Protein AF-A0A962QGY4-F1 (afdb_monomer)

pLDDT: mean 72.3, std 14.5, range [39.56, 94.25]

Secondary structure (DSSP, 8-state):
-HHHHHHHHHHHHHHHTTS-EEEE--STT----EEEEEEESSTTPPPPPTTPEEEEPTTS-EEETTS-EEEEEEEEE-EEEETTEEEEHHHHHHHHHHHHHHHHHHHHTT-

Radius of gyration: 17.27 Å; Cα contacts (8 Å, |Δi|>4): 173; chains: 1; bounding box: 44×26×49 Å

Structure (mmCIF, N/CA/C/O backbone):
data_AF-A0A962QGY4-F1
#
_entry.id   AF-A0A962QGY4-F1
#
loop_
_atom_site.group_PDB
_atom_site.id
_atom_site.type_symbol
_atom_site.label_atom_id
_atom_site.label_alt_id
_atom_site.label_comp_id
_atom_site.label_asym_id
_atom_site.label_entity_id
_atom_site.label_seq_id
_atom_site.pdbx_PDB_ins_code
_atom_site.Cartn_x
_atom_site.Cartn_y
_atom_site.Cartn_z
_atom_site.occupancy
_atom_site.B_iso_or_equiv
_atom_site.auth_seq_id
_atom_site.auth_comp_id
_atom_site.auth_asym_id
_atom_site.auth_atom_id
_atom_site.pdbx_PDB_model_num
ATOM 1 N N . SER A 1 1 ? -8.143 0.740 25.554 1.00 49.19 1 SER A N 1
ATOM 2 C CA . SER A 1 1 ? -6.671 0.743 25.677 1.00 49.19 1 SER A CA 1
ATOM 3 C C . SER A 1 1 ? -6.076 1.592 24.563 1.00 49.19 1 SER A C 1
ATOM 5 O O . SER A 1 1 ? -5.952 1.109 23.446 1.00 49.19 1 SER A O 1
ATOM 7 N N . ASP A 1 2 ? -5.716 2.845 24.858 1.00 52.38 2 ASP A N 1
ATOM 8 C CA . ASP A 1 2 ? -5.061 3.788 23.919 1.00 52.38 2 ASP A CA 1
ATOM 9 C C . ASP A 1 2 ? -3.746 3.250 23.315 1.00 52.38 2 ASP A C 1
ATOM 11 O O . ASP A 1 2 ? -3.298 3.670 22.250 1.00 52.38 2 ASP A O 1
ATOM 15 N N . THR A 1 3 ? -3.131 2.272 23.980 1.00 57.47 3 THR A N 1
ATOM 16 C CA . THR A 1 3 ? -1.859 1.657 23.597 1.00 57.47 3 THR A CA 1
ATOM 17 C C . THR A 1 3 ? -1.908 0.873 22.285 1.00 57.47 3 THR A C 1
ATOM 19 O O . THR A 1 3 ? -0.869 0.762 21.636 1.00 57.47 3 THR A O 1
ATOM 22 N N . SER A 1 4 ? -3.069 0.345 21.862 1.00 69.44 4 SER A N 1
ATOM 23 C CA . SER A 1 4 ? -3.144 -0.368 20.574 1.00 69.44 4 SER A CA 1
ATOM 24 C C . SER A 1 4 ? -3.116 0.612 19.403 1.00 69.44 4 SER A C 1
ATOM 26 O O . SER A 1 4 ? -2.313 0.438 18.490 1.00 69.44 4 SER A O 1
ATOM 28 N N . MET A 1 5 ? -3.891 1.700 19.469 1.00 67.75 5 MET A N 1
ATOM 29 C CA . MET A 1 5 ? -3.957 2.712 18.411 1.00 67.75 5 MET A CA 1
ATOM 30 C C . MET A 1 5 ? -2.601 3.348 18.129 1.00 67.75 5 MET A C 1
ATOM 3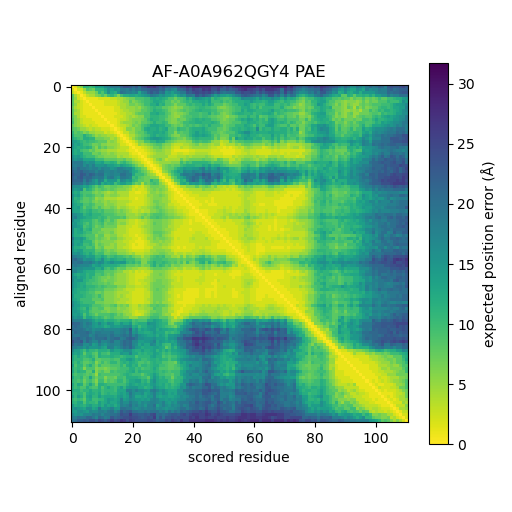2 O O . MET A 1 5 ? -2.150 3.391 16.987 1.00 67.75 5 MET A O 1
ATOM 36 N N . GLN A 1 6 ? -1.933 3.819 19.183 1.00 69.81 6 GLN A N 1
ATOM 37 C CA . GLN A 1 6 ? -0.654 4.501 19.033 1.00 69.81 6 GLN A CA 1
ATOM 38 C C . GLN A 1 6 ? 0.414 3.569 18.443 1.00 69.81 6 GLN A C 1
ATOM 40 O O . GLN A 1 6 ? 1.261 4.013 17.673 1.00 69.81 6 GLN A O 1
ATOM 45 N N . SER A 1 7 ? 0.354 2.269 18.750 1.00 73.12 7 SER A N 1
ATOM 46 C CA . SER A 1 7 ? 1.238 1.275 18.140 1.00 73.12 7 SER A CA 1
ATOM 47 C C . SER A 1 7 ? 0.988 1.128 16.635 1.00 73.12 7 SER A C 1
ATOM 49 O O . SER A 1 7 ? 1.950 1.103 15.868 1.00 73.12 7 SER A O 1
ATOM 51 N N . HIS A 1 8 ? -0.275 1.098 16.201 1.00 68.00 8 HIS A N 1
ATOM 52 C CA . HIS A 1 8 ? -0.622 1.041 14.777 1.00 68.00 8 HIS A CA 1
ATOM 53 C C . HIS A 1 8 ? -0.231 2.325 14.027 1.00 68.00 8 HIS A C 1
ATOM 55 O O . HIS A 1 8 ? 0.335 2.226 12.941 1.00 68.00 8 HIS A O 1
ATOM 61 N N . ILE A 1 9 ? -0.435 3.508 14.626 1.00 68.50 9 ILE A N 1
ATOM 62 C CA . ILE A 1 9 ? 0.035 4.792 14.069 1.00 68.50 9 ILE A CA 1
ATOM 63 C C . ILE A 1 9 ? 1.551 4.762 13.878 1.00 68.50 9 ILE A C 1
ATOM 65 O O . ILE A 1 9 ? 2.039 5.047 12.789 1.00 68.50 9 ILE A O 1
ATOM 69 N N . ASN A 1 10 ? 2.300 4.385 14.918 1.00 71.50 10 ASN A N 1
ATOM 70 C CA . ASN A 1 10 ? 3.760 4.389 14.865 1.00 71.50 10 ASN A CA 1
ATOM 71 C C . ASN A 1 10 ? 4.296 3.416 13.805 1.00 71.50 10 ASN A C 1
ATOM 73 O O . ASN A 1 10 ? 5.289 3.720 13.151 1.00 71.50 10 ASN A O 1
ATOM 77 N N . LYS A 1 11 ? 3.652 2.256 13.622 1.00 68.44 11 LYS A N 1
ATOM 78 C CA . LYS A 1 11 ? 4.018 1.311 12.558 1.00 68.44 11 LYS A CA 1
ATOM 79 C C . LYS A 1 11 ? 3.801 1.908 11.171 1.00 68.44 11 LYS A C 1
ATOM 81 O O . LYS A 1 11 ? 4.727 1.849 10.369 1.00 68.44 11 LYS A O 1
ATOM 86 N N . MET A 1 12 ? 2.627 2.499 10.932 1.00 67.25 12 MET A N 1
ATOM 87 C CA . MET A 1 12 ? 2.287 3.131 9.657 1.00 67.25 12 MET A CA 1
ATOM 88 C C . MET A 1 12 ? 3.280 4.250 9.330 1.00 67.25 12 MET A C 1
ATOM 90 O O . MET A 1 12 ? 3.990 4.134 8.340 1.00 67.25 12 MET A O 1
ATOM 94 N N . VAL A 1 13 ? 3.443 5.227 10.230 1.00 64.81 13 VAL A N 1
ATOM 95 C CA . VAL A 1 13 ? 4.3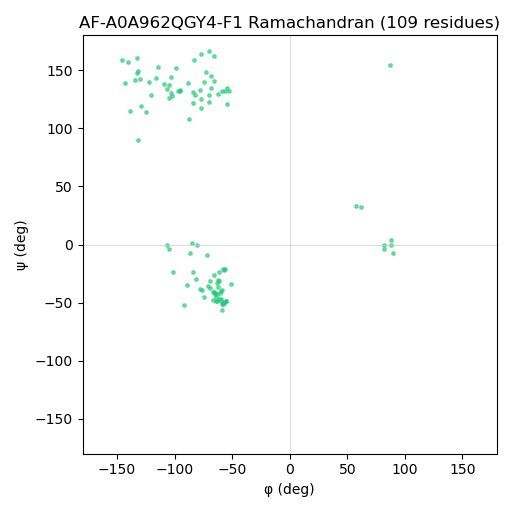61 6.369 10.054 1.00 64.81 13 VAL A CA 1
ATOM 96 C C . VAL A 1 13 ? 5.792 5.908 9.769 1.00 64.81 13 VAL A C 1
ATOM 98 O O . VAL A 1 13 ? 6.405 6.356 8.805 1.00 64.81 13 VAL A O 1
ATOM 101 N N . ASN A 1 14 ? 6.322 4.965 10.559 1.00 65.88 14 ASN A N 1
ATOM 102 C CA . ASN A 1 14 ? 7.693 4.482 10.368 1.00 65.88 14 ASN A CA 1
ATOM 103 C C . ASN A 1 14 ? 7.912 3.801 9.009 1.00 65.88 14 ASN A C 1
ATOM 105 O O . ASN A 1 14 ? 9.029 3.841 8.501 1.00 65.88 14 ASN A O 1
ATOM 109 N N . HIS A 1 15 ? 6.892 3.156 8.439 1.00 65.06 15 HIS A N 1
ATOM 110 C CA . HIS A 1 15 ? 7.033 2.463 7.157 1.00 65.06 15 HIS A CA 1
ATOM 111 C C . HIS A 1 15 ? 6.735 3.385 5.970 1.00 65.06 15 HIS A C 1
ATOM 113 O O . HIS A 1 15 ? 7.409 3.269 4.951 1.00 65.06 15 HIS A O 1
ATOM 119 N N . THR A 1 16 ? 5.793 4.326 6.097 1.00 62.44 16 THR A N 1
ATOM 120 C CA . THR A 1 16 ? 5.406 5.234 5.006 1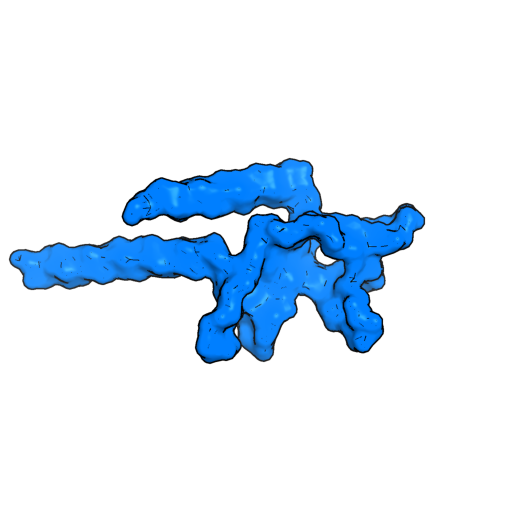.00 62.44 16 THR A CA 1
ATOM 121 C C . THR A 1 16 ? 6.345 6.426 4.829 1.00 62.44 16 THR A C 1
ATOM 123 O O . THR A 1 16 ? 6.484 6.917 3.714 1.00 62.44 16 THR A O 1
ATOM 126 N N . ASP A 1 17 ? 6.989 6.906 5.898 1.00 63.25 17 ASP A N 1
ATOM 127 C CA . ASP A 1 17 ? 7.882 8.076 5.815 1.00 63.25 17 ASP A CA 1
ATOM 128 C C . ASP A 1 17 ? 9.299 7.710 5.354 1.00 63.25 17 ASP A C 1
ATOM 130 O O . ASP A 1 17 ? 10.031 8.564 4.852 1.00 63.25 17 ASP A O 1
ATOM 134 N N . LEU A 1 18 ? 9.709 6.452 5.547 1.00 60.22 18 LEU A N 1
ATOM 135 C CA . LEU A 1 18 ? 11.069 5.995 5.252 1.00 60.22 18 LEU A CA 1
ATOM 136 C C . LEU A 1 18 ? 11.182 5.228 3.934 1.00 60.22 18 LEU A C 1
ATOM 138 O O . LEU A 1 18 ? 12.271 5.201 3.363 1.00 60.22 18 LEU A O 1
ATOM 142 N N . ASN A 1 19 ? 10.090 4.635 3.442 1.00 66.06 19 ASN A N 1
ATOM 143 C CA . ASN A 1 19 ? 10.089 3.824 2.228 1.00 66.06 19 ASN A CA 1
ATOM 144 C C . ASN A 1 19 ? 8.930 4.206 1.294 1.00 66.06 19 ASN A C 1
ATOM 146 O O . ASN A 1 19 ? 7.850 4.564 1.772 1.00 66.06 19 ASN A O 1
ATOM 150 N N . PRO A 1 20 ? 9.120 4.095 -0.037 1.00 72.25 20 PRO A N 1
ATOM 151 C CA . PRO A 1 20 ? 8.020 4.151 -0.984 1.00 72.25 20 PRO A CA 1
ATOM 152 C C . PRO A 1 20 ? 6.969 3.114 -0.608 1.00 72.25 20 PRO A C 1
ATOM 154 O O . PRO A 1 20 ? 7.248 1.918 -0.547 1.00 72.25 20 PRO A O 1
ATOM 157 N N . TRP A 1 21 ? 5.763 3.591 -0.348 1.00 79.50 21 TRP A N 1
ATOM 158 C CA . TRP A 1 21 ? 4.627 2.744 -0.051 1.00 79.50 21 TRP A CA 1
ATOM 159 C C . TRP A 1 21 ? 3.601 2.874 -1.163 1.00 79.50 21 TRP A C 1
ATOM 161 O O . TRP A 1 21 ? 3.504 3.909 -1.815 1.00 79.50 21 TRP A O 1
ATOM 171 N N . TYR A 1 22 ? 2.814 1.831 -1.360 1.00 82.19 22 TYR A N 1
ATOM 172 C CA . TYR A 1 22 ? 1.724 1.808 -2.324 1.00 82.19 22 TYR A CA 1
ATOM 173 C C . TYR A 1 22 ? 0.484 1.241 -1.663 1.00 82.19 22 TYR A C 1
ATOM 175 O O . TYR A 1 22 ? 0.591 0.580 -0.626 1.00 82.19 22 TYR A O 1
ATOM 183 N N . TRP A 1 23 ? -0.689 1.501 -2.233 1.00 79.19 23 TRP A N 1
ATOM 184 C CA . TRP A 1 23 ? -1.928 0.943 -1.705 1.00 79.19 23 TRP A CA 1
ATOM 185 C C . TRP A 1 23 ? -2.611 -0.010 -2.678 1.00 79.19 23 TRP A C 1
ATOM 187 O O . TRP A 1 23 ? -2.604 0.193 -3.890 1.00 79.19 23 TRP A O 1
ATOM 197 N N . LEU A 1 24 ? -3.199 -1.066 -2.121 1.00 78.75 24 LEU A N 1
ATOM 198 C CA . LEU A 1 24 ? -3.998 -2.044 -2.853 1.00 78.75 24 LEU A CA 1
ATOM 199 C C . LEU A 1 24 ? -5.471 -1.794 -2.555 1.00 78.75 24 LEU A C 1
ATOM 201 O O . LEU A 1 24 ? -5.820 -1.589 -1.391 1.00 78.75 24 LEU A O 1
ATOM 205 N N . ALA A 1 25 ? -6.305 -1.858 -3.590 1.00 70.50 25 ALA A N 1
ATOM 206 C CA . ALA A 1 25 ? -7.755 -1.836 -3.456 1.00 70.50 25 ALA A CA 1
ATOM 207 C C . ALA A 1 25 ? -8.331 -3.225 -3.722 1.00 70.50 25 ALA A C 1
ATOM 209 O O . ALA A 1 25 ? -7.994 -3.852 -4.723 1.00 70.50 25 ALA A O 1
ATOM 210 N N . ASP A 1 26 ? -9.236 -3.661 -2.859 1.00 64.62 26 ASP A N 1
ATOM 211 C CA . ASP A 1 26 ? -10.005 -4.898 -2.986 1.00 64.62 26 ASP A CA 1
ATOM 212 C C . ASP A 1 26 ? -11.502 -4.650 -2.685 1.00 64.62 26 ASP A C 1
ATOM 214 O O . ASP A 1 26 ? -11.874 -3.867 -1.795 1.00 64.62 26 ASP A O 1
ATOM 218 N N . GLY A 1 27 ? -12.368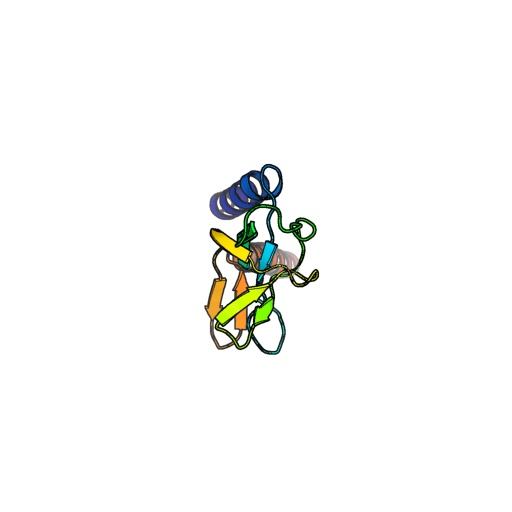 -5.322 -3.446 1.00 56.41 27 GLY A N 1
ATOM 219 C CA . GLY A 1 27 ? -13.830 -5.217 -3.395 1.00 56.41 27 GLY A CA 1
ATOM 220 C C . GLY A 1 27 ? -14.457 -4.105 -4.259 1.00 56.41 27 GLY A C 1
ATOM 221 O O . GLY A 1 27 ? -13.858 -3.064 -4.520 1.00 56.41 27 GLY A O 1
ATOM 222 N N . GLU A 1 28 ? -15.725 -4.299 -4.658 1.00 51.75 28 GLU A N 1
ATOM 223 C CA . GLU A 1 28 ? -16.492 -3.415 -5.572 1.00 51.75 28 GLU A CA 1
ATOM 224 C C . GLU A 1 28 ? -16.614 -1.955 -5.112 1.00 51.75 28 GLU A C 1
ATOM 226 O O . GLU A 1 28 ? -16.886 -1.066 -5.918 1.00 51.75 28 GLU A O 1
ATOM 231 N N . LYS A 1 29 ? -16.449 -1.700 -3.812 1.00 52.50 29 LYS A N 1
ATOM 232 C CA . LYS A 1 29 ? -16.595 -0.364 -3.228 1.00 52.50 29 LYS A CA 1
ATOM 233 C C . LYS A 1 29 ? -15.267 0.292 -2.832 1.00 52.50 29 LYS A C 1
ATOM 235 O O . LYS A 1 29 ? -15.296 1.421 -2.352 1.00 52.50 29 LYS A O 1
ATOM 240 N N . GLY A 1 30 ? -14.129 -0.384 -3.036 1.00 49.88 30 GLY A N 1
ATOM 241 C CA . GLY A 1 30 ? -12.793 0.187 -2.821 1.00 49.88 30 GLY A CA 1
ATOM 242 C C . GLY A 1 30 ? -12.499 0.612 -1.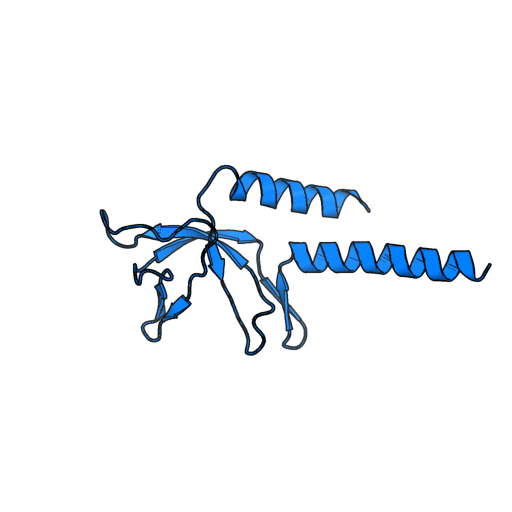378 1.00 49.88 30 GLY A C 1
ATOM 243 O O . GLY A 1 30 ? -11.800 1.597 -1.168 1.00 49.88 30 GLY A O 1
ATOM 244 N N . TYR A 1 31 ? -13.063 -0.076 -0.378 1.00 48.12 31 TYR A N 1
ATOM 245 C CA . TYR A 1 31 ? -12.886 0.292 1.038 1.00 48.12 31 TYR A CA 1
ATOM 246 C C . TYR A 1 31 ? -11.647 -0.308 1.701 1.00 48.12 31 TYR A C 1
ATOM 248 O O . TYR A 1 31 ? -11.325 0.051 2.838 1.00 48.12 31 TYR A O 1
ATOM 256 N N . SER A 1 32 ? -10.943 -1.194 1.005 1.00 52.78 32 SER A N 1
ATOM 257 C CA . SER A 1 32 ? -9.713 -1.771 1.511 1.00 52.78 32 SER A CA 1
ATOM 258 C C . SER A 1 32 ? -8.506 -1.039 0.979 1.00 52.78 32 SER A C 1
ATOM 260 O O . SER A 1 32 ? -8.391 -0.761 -0.208 1.00 52.78 32 SER A O 1
ATOM 262 N N . PHE A 1 33 ? -7.618 -0.721 1.909 1.00 62.91 33 PHE A N 1
ATOM 263 C CA . PHE A 1 33 ? -6.353 -0.067 1.644 1.00 62.91 33 PHE A CA 1
ATOM 264 C C . PHE A 1 33 ? -5.305 -0.877 2.402 1.00 62.91 33 PHE A C 1
ATOM 266 O O . PHE A 1 33 ? -5.079 -0.650 3.591 1.00 62.91 33 PHE A O 1
ATOM 273 N N . ALA A 1 34 ? -4.732 -1.894 1.759 1.00 67.38 34 ALA A N 1
ATOM 274 C CA . ALA A 1 34 ? -3.478 -2.452 2.258 1.00 67.38 34 ALA A CA 1
ATOM 275 C C . ALA A 1 34 ? -2.367 -1.504 1.838 1.00 67.3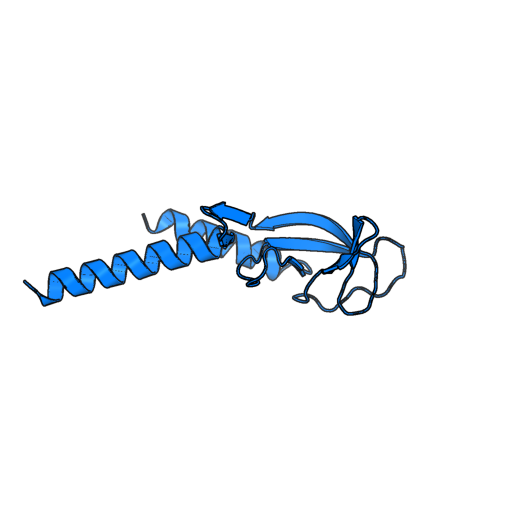8 34 ALA A C 1
ATOM 277 O O . ALA A 1 34 ? -2.331 -1.103 0.681 1.00 67.38 34 ALA A O 1
ATOM 278 N N . THR A 1 35 ? -1.471 -1.164 2.755 1.00 75.94 35 THR A N 1
ATOM 279 C CA . THR A 1 35 ? -0.246 -0.442 2.415 1.00 75.94 35 THR A CA 1
ATOM 280 C C . THR A 1 35 ? 0.867 -1.464 2.242 1.00 75.94 35 THR A C 1
ATOM 282 O O . THR A 1 35 ? 1.015 -2.354 3.083 1.00 75.94 35 THR A O 1
ATOM 285 N N . VAL A 1 36 ? 1.640 -1.360 1.166 1.00 80.94 36 VAL A N 1
ATOM 286 C CA . VAL A 1 36 ? 2.729 -2.288 0.845 1.00 80.94 36 VAL A CA 1
ATOM 287 C C . VAL A 1 36 ? 4.004 -1.541 0.490 1.00 80.94 36 VAL A C 1
ATOM 289 O O . VAL A 1 36 ? 3.948 -0.448 -0.070 1.00 80.94 36 VAL A O 1
ATOM 292 N N . SER A 1 37 ? 5.146 -2.152 0.785 1.00 86.81 37 SER A N 1
ATOM 293 C CA . SER A 1 37 ? 6.409 -1.834 0.125 1.00 86.81 37 SER A CA 1
ATOM 294 C C . SER A 1 37 ? 6.464 -2.624 -1.180 1.00 86.81 37 SER A C 1
ATOM 296 O O . SER A 1 37 ? 6.179 -3.826 -1.190 1.00 86.81 37 SER A O 1
ATOM 298 N N . ALA A 1 38 ? 6.795 -1.963 -2.285 1.00 88.94 38 ALA A N 1
ATOM 299 C CA . ALA A 1 38 ? 6.924 -2.616 -3.581 1.00 88.94 38 ALA A CA 1
ATOM 300 C C . ALA A 1 38 ? 8.027 -1.969 -4.421 1.00 88.94 38 ALA A C 1
ATOM 302 O O . ALA A 1 38 ? 8.400 -0.815 -4.212 1.00 88.94 38 ALA A O 1
ATOM 303 N N . PHE A 1 39 ? 8.533 -2.709 -5.401 1.00 91.69 39 PHE A N 1
ATOM 304 C CA . PHE A 1 39 ? 9.558 -2.233 -6.327 1.00 91.69 39 PHE A CA 1
ATOM 305 C C . PHE A 1 39 ? 9.294 -2.732 -7.756 1.00 91.69 39 PHE A C 1
ATOM 307 O O . PHE A 1 39 ? 8.596 -3.736 -7.926 1.00 91.69 39 PHE A O 1
ATOM 314 N N . PRO A 1 40 ? 9.825 -2.055 -8.794 1.00 94.25 40 PRO A N 1
ATOM 315 C CA . PRO A 1 40 ? 9.687 -2.512 -10.173 1.00 94.25 40 PRO A CA 1
ATOM 316 C C . PRO A 1 40 ? 10.211 -3.937 -10.358 1.00 94.25 40 PRO A C 1
ATOM 318 O O . PRO A 1 40 ? 11.325 -4.260 -9.951 1.00 94.25 40 PRO A O 1
ATOM 321 N N . LEU A 1 41 ? 9.417 -4.785 -11.012 1.00 92.31 41 LEU A N 1
ATOM 322 C CA . LEU A 1 41 ? 9.758 -6.185 -11.271 1.00 92.31 41 LEU A CA 1
ATOM 323 C C . LEU A 1 41 ? 11.021 -6.322 -12.137 1.00 92.31 41 LEU A C 1
ATOM 325 O O . LEU A 1 41 ? 11.769 -7.291 -12.004 1.00 92.31 41 LEU A O 1
ATOM 329 N N . LYS A 1 42 ? 11.254 -5.361 -13.037 1.00 93.06 42 LYS A N 1
ATOM 330 C CA . LYS A 1 42 ? 12.438 -5.306 -13.897 1.00 93.06 42 LYS A CA 1
ATOM 331 C C . LYS A 1 42 ? 13.355 -4.174 -13.464 1.00 93.06 42 LYS A C 1
ATOM 333 O O . LYS A 1 42 ? 12.920 -3.056 -13.200 1.00 93.06 42 LYS A O 1
ATOM 338 N N . GLU A 1 43 ? 14.647 -4.466 -13.454 1.00 91.25 43 GLU A N 1
ATOM 339 C CA . GLU A 1 43 ? 15.673 -3.476 -13.155 1.00 91.25 43 GLU A CA 1
ATOM 340 C C . GLU A 1 43 ? 15.669 -2.350 -14.202 1.00 91.25 43 GLU A C 1
ATOM 342 O O . GLU A 1 43 ? 15.713 -2.604 -15.406 1.00 91.25 43 GLU A O 1
ATOM 347 N N . GLY A 1 44 ? 15.629 -1.101 -13.734 1.00 89.62 44 GLY A N 1
ATOM 348 C CA . GLY A 1 44 ? 15.651 0.093 -14.582 1.00 89.62 44 GLY A CA 1
ATOM 349 C C . GLY A 1 44 ? 14.282 0.602 -15.040 1.00 89.62 44 GLY A C 1
ATOM 350 O O . GLY A 1 44 ? 14.224 1.698 -15.600 1.00 89.62 44 GLY A O 1
ATOM 351 N N . ASP A 1 45 ? 13.194 -0.127 -14.775 1.00 94.25 45 ASP A N 1
ATOM 352 C CA . ASP A 1 45 ? 11.843 0.371 -15.041 1.00 94.25 45 ASP A CA 1
ATOM 353 C C . ASP A 1 45 ? 11.491 1.534 -14.089 1.00 94.25 45 ASP A C 1
ATOM 355 O O . ASP A 1 45 ? 11.906 1.547 -12.923 1.00 94.25 45 ASP A O 1
ATOM 359 N N . PRO A 1 46 ? 10.726 2.538 -14.557 1.00 92.62 46 PRO A N 1
ATOM 360 C CA . PRO A 1 46 ? 10.355 3.674 -13.729 1.00 92.62 46 PRO A CA 1
ATOM 361 C C . PRO A 1 46 ? 9.360 3.243 -12.648 1.00 92.62 46 PRO A C 1
ATOM 363 O O . PRO A 1 46 ? 8.266 2.757 -12.951 1.00 92.62 46 PRO A O 1
ATOM 366 N N . ALA A 1 47 ? 9.710 3.467 -11.383 1.00 89.62 47 ALA A N 1
ATOM 367 C CA . ALA A 1 47 ? 8.775 3.265 -10.285 1.00 89.62 47 ALA A CA 1
ATOM 368 C C . ALA A 1 47 ? 7.606 4.273 -10.373 1.00 89.62 47 ALA A C 1
ATOM 370 O O . ALA A 1 47 ? 7.832 5.435 -10.730 1.00 89.62 47 ALA A O 1
ATOM 371 N N . PRO A 1 48 ? 6.368 3.851 -10.064 1.00 88.62 48 PRO A N 1
ATOM 372 C CA . PRO A 1 48 ? 5.239 4.763 -9.903 1.00 88.62 48 PRO A CA 1
ATOM 373 C C . PRO A 1 48 ? 5.445 5.683 -8.691 1.00 88.62 48 PRO A C 1
ATOM 375 O O . PRO A 1 48 ? 6.265 5.395 -7.809 1.00 88.62 48 PRO A O 1
ATOM 378 N N . GLU A 1 49 ? 4.695 6.789 -8.641 1.00 84.94 49 GLU A N 1
ATOM 379 C CA . GLU A 1 49 ? 4.786 7.754 -7.542 1.00 84.94 49 GLU A CA 1
ATOM 380 C C . GLU A 1 49 ? 4.475 7.065 -6.198 1.00 84.94 49 GLU A C 1
ATOM 382 O O . GLU A 1 49 ? 3.487 6.328 -6.104 1.00 84.94 49 GLU A O 1
ATOM 387 N N . PR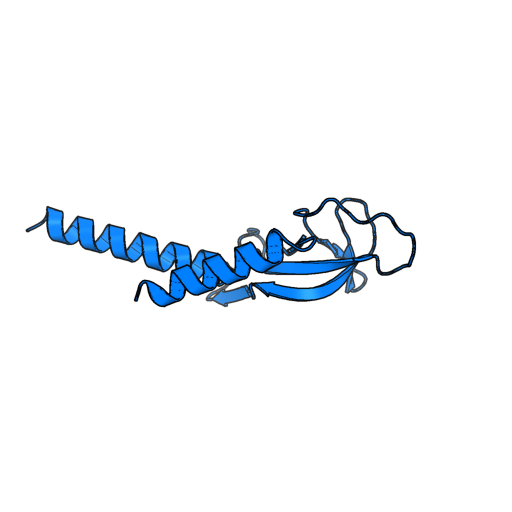O A 1 50 ? 5.299 7.254 -5.152 1.00 82.25 50 PRO A N 1
ATOM 388 C CA . PRO A 1 50 ? 4.977 6.752 -3.821 1.00 82.25 50 PRO A CA 1
ATOM 389 C C . PRO A 1 50 ? 3.600 7.246 -3.357 1.00 82.25 50 PRO A C 1
ATOM 391 O O . PRO A 1 50 ? 3.269 8.420 -3.495 1.00 82.25 50 PRO A O 1
ATOM 394 N N . GLY A 1 51 ? 2.796 6.351 -2.794 1.00 73.94 51 GLY A N 1
ATOM 395 C CA . GLY A 1 51 ? 1.416 6.607 -2.384 1.00 73.94 51 GLY A CA 1
ATOM 396 C C . GLY A 1 51 ? 0.373 6.371 -3.479 1.00 73.94 51 GLY A C 1
ATOM 397 O O . GLY A 1 51 ? -0.819 6.537 -3.221 1.00 73.94 51 GLY A O 1
ATOM 398 N N . SER A 1 52 ? 0.786 5.964 -4.683 1.00 82.88 52 SER A N 1
ATOM 399 C CA . SER A 1 52 ? -0.132 5.557 -5.754 1.00 82.88 52 SER A CA 1
ATOM 400 C C . SER A 1 52 ? -0.713 4.153 -5.539 1.00 82.88 52 SER A C 1
ATOM 402 O O . SER A 1 52 ? -0.240 3.360 -4.715 1.00 82.88 52 SER A O 1
ATOM 404 N N . GLN A 1 53 ? -1.780 3.863 -6.284 1.00 84.31 53 GLN A N 1
ATOM 405 C CA . GLN A 1 53 ? -2.425 2.555 -6.291 1.00 84.31 53 GLN A CA 1
ATOM 406 C C . GLN A 1 53 ? -1.577 1.536 -7.058 1.00 84.31 53 GLN A C 1
ATOM 408 O O . GLN A 1 53 ? -1.096 1.841 -8.152 1.00 84.31 53 GLN A O 1
ATOM 413 N N . LEU A 1 54 ? -1.498 0.301 -6.554 1.00 87.81 54 LEU A N 1
ATOM 414 C CA . LEU A 1 54 ? -1.194 -0.852 -7.402 1.00 87.81 54 LEU A CA 1
ATOM 415 C C . LEU A 1 54 ? -2.489 -1.532 -7.838 1.00 87.81 54 LEU A C 1
ATOM 417 O O . LEU A 1 54 ? -3.380 -1.814 -7.033 1.00 87.81 54 LEU A O 1
ATOM 421 N N . ILE A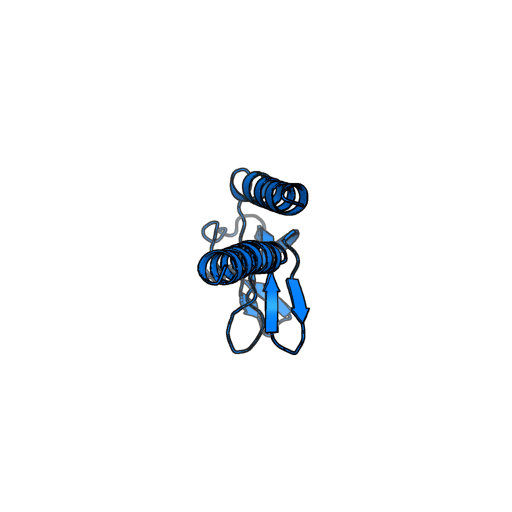 1 55 ? -2.578 -1.799 -9.133 1.00 88.06 55 ILE A N 1
ATOM 422 C CA . ILE A 1 55 ? -3.723 -2.410 -9.794 1.00 88.06 55 ILE A CA 1
ATOM 423 C C . ILE A 1 55 ? -3.374 -3.866 -10.077 1.00 88.06 55 ILE A C 1
ATOM 425 O O . ILE A 1 55 ? -2.310 -4.154 -10.627 1.00 88.06 55 ILE A O 1
ATOM 429 N N . TYR A 1 56 ? -4.264 -4.781 -9.696 1.00 86.25 56 TYR A N 1
ATOM 430 C CA . TYR A 1 56 ? -4.110 -6.193 -10.021 1.00 86.25 56 TYR A CA 1
ATOM 431 C C . TYR A 1 56 ? -4.506 -6.421 -11.482 1.00 86.25 56 TYR A C 1
ATOM 433 O O . TYR A 1 56 ? -5.642 -6.137 -11.865 1.00 86.25 56 TYR A O 1
ATOM 441 N N . GLY A 1 57 ? -3.557 -6.868 -12.302 1.00 79.38 57 GLY A N 1
ATOM 442 C CA . GLY A 1 57 ? -3.779 -7.183 -13.708 1.00 79.38 57 GLY A CA 1
ATOM 443 C C . GLY A 1 57 ? -4.358 -8.583 -13.911 1.00 79.38 57 GLY A C 1
ATOM 444 O O . GLY A 1 57 ? -4.182 -9.474 -13.081 1.00 79.38 57 GLY A O 1
ATOM 445 N N . ASP A 1 58 ? -4.994 -8.795 -15.064 1.00 75.62 58 ASP A N 1
ATOM 446 C CA . ASP A 1 58 ? -5.583 -10.090 -15.451 1.00 75.62 58 ASP A CA 1
ATOM 447 C C . ASP A 1 58 ? -4.541 -11.222 -15.548 1.00 75.62 58 ASP A C 1
ATOM 449 O O . ASP A 1 58 ? -4.871 -12.397 -15.385 1.00 75.62 58 ASP A O 1
ATOM 453 N N . ASP A 1 59 ? -3.273 -10.864 -15.771 1.00 78.31 59 ASP A N 1
ATOM 454 C CA . ASP A 1 59 ? -2.140 -11.791 -15.858 1.00 78.31 59 ASP A CA 1
ATOM 455 C C . ASP A 1 59 ? -1.612 -12.236 -14.478 1.00 78.31 59 ASP A C 1
ATOM 457 O O . ASP A 1 59 ? -0.688 -13.044 -14.391 1.00 78.31 59 ASP A O 1
ATOM 461 N N . GLY A 1 60 ? -2.211 -11.739 -13.389 1.00 80.31 60 GLY A N 1
ATOM 462 C CA . GLY A 1 60 ? -1.858 -12.088 -12.013 1.00 80.31 60 GLY A CA 1
ATOM 463 C C . GLY A 1 60 ? -0.749 -11.236 -11.389 1.00 80.31 60 GLY A C 1
ATOM 464 O O . GLY A 1 60 ? -0.361 -11.499 -10.249 1.00 80.31 60 GLY A O 1
ATOM 465 N N . ASP A 1 61 ? -0.275 -10.218 -12.108 1.00 88.25 61 ASP A N 1
ATOM 466 C CA . ASP A 1 61 ? 0.762 -9.282 -11.671 1.00 88.25 61 ASP A CA 1
ATOM 467 C C . ASP A 1 61 ? 0.167 -7.965 -11.148 1.00 88.25 61 ASP A C 1
ATOM 469 O O . ASP A 1 61 ? -0.897 -7.518 -11.580 1.00 88.25 61 ASP A O 1
ATOM 473 N N . TRP A 1 62 ? 0.884 -7.305 -10.237 1.00 91.56 62 TRP A N 1
ATOM 474 C CA . TRP A 1 62 ? 0.558 -5.949 -9.791 1.00 91.56 62 TRP A CA 1
ATOM 475 C C . TRP A 1 62 ? 1.226 -4.920 -10.696 1.00 91.56 62 TRP A C 1
ATOM 477 O O . TRP A 1 62 ? 2.397 -5.067 -11.040 1.00 91.56 62 TRP A O 1
ATOM 487 N N . ALA A 1 63 ? 0.519 -3.848 -11.038 1.00 93.31 63 ALA A N 1
ATOM 488 C CA . ALA A 1 63 ? 1.069 -2.747 -11.820 1.00 93.31 63 ALA A CA 1
ATOM 489 C C . ALA A 1 63 ? 0.783 -1.393 -11.168 1.00 93.31 63 ALA A C 1
ATOM 491 O O . ALA A 1 63 ? -0.295 -1.173 -10.619 1.00 93.31 63 ALA A O 1
ATOM 492 N N . GLY A 1 64 ? 1.744 -0.475 -11.243 1.00 90.25 64 GLY A N 1
ATOM 493 C CA . GLY A 1 64 ? 1.519 0.924 -10.887 1.00 90.25 64 GLY A CA 1
ATOM 494 C C . GLY A 1 64 ? 0.629 1.640 -11.901 1.00 90.25 64 GLY A C 1
ATOM 495 O O . GLY A 1 64 ? 0.457 1.186 -13.032 1.00 90.25 64 GLY A O 1
ATOM 496 N N . GLU A 1 65 ? 0.131 2.821 -11.539 1.00 86.50 65 GLU A N 1
ATOM 497 C CA . GLU A 1 65 ? -0.643 3.688 -12.447 1.00 86.50 65 GLU A CA 1
ATOM 498 C C . GLU A 1 65 ? 0.109 4.081 -13.735 1.00 86.50 65 GLU A C 1
ATOM 500 O O . GLU A 1 65 ? -0.505 4.421 -14.745 1.00 86.50 65 GLU A O 1
ATOM 505 N N . ASN A 1 66 ? 1.443 3.996 -13.722 1.00 89.62 66 ASN A N 1
ATOM 506 C CA . ASN A 1 66 ? 2.303 4.224 -14.881 1.00 89.62 66 ASN A CA 1
ATOM 507 C C . ASN A 1 66 ? 2.489 2.976 -15.771 1.00 89.62 66 ASN A C 1
ATOM 509 O O . ASN A 1 66 ? 3.224 3.038 -16.756 1.00 89.62 66 ASN A O 1
ATOM 513 N N . GLY A 1 67 ? 1.847 1.852 -15.435 1.00 90.81 67 GLY A N 1
ATOM 514 C CA . GLY A 1 67 ? 1.920 0.584 -16.162 1.00 90.81 67 GLY A CA 1
ATOM 515 C C . GLY A 1 67 ? 3.146 -0.276 -15.841 1.00 90.81 67 GLY A C 1
ATOM 516 O O . GLY A 1 67 ? 3.280 -1.363 -16.403 1.00 90.81 67 GLY A O 1
ATOM 517 N N . THR A 1 68 ? 4.037 0.169 -14.952 1.00 93.94 68 THR A N 1
ATOM 518 C CA . THR A 1 68 ? 5.192 -0.628 -14.524 1.00 93.94 68 THR A CA 1
ATOM 519 C C . THR A 1 68 ? 4.727 -1.803 -13.674 1.00 93.94 68 THR A C 1
ATOM 521 O O . THR A 1 68 ? 4.002 -1.609 -12.699 1.00 93.94 68 THR A O 1
ATOM 524 N N . ALA A 1 69 ? 5.171 -3.012 -14.016 1.00 94.12 69 ALA A N 1
ATOM 525 C CA . ALA A 1 69 ? 4.937 -4.201 -13.203 1.00 94.12 69 ALA A CA 1
ATOM 526 C C . ALA A 1 69 ? 5.724 -4.110 -11.887 1.00 94.12 69 ALA A C 1
ATOM 528 O O . ALA A 1 69 ? 6.911 -3.776 -11.887 1.00 94.12 69 ALA A O 1
ATOM 529 N N . MET A 1 70 ? 5.074 -4.432 -10.775 1.00 92.88 70 MET A N 1
ATOM 530 C CA . MET A 1 70 ? 5.580 -4.257 -9.418 1.00 92.88 70 MET A CA 1
ATOM 531 C C . MET A 1 70 ? 5.609 -5.596 -8.680 1.00 92.88 70 MET A C 1
ATOM 533 O O . MET A 1 70 ? 4.678 -6.395 -8.769 1.00 92.88 70 MET A O 1
ATOM 537 N N . MET A 1 71 ? 6.667 -5.817 -7.904 1.00 92.31 71 MET A N 1
ATOM 538 C CA . MET A 1 71 ? 6.766 -6.907 -6.938 1.00 92.31 71 MET A CA 1
ATOM 539 C C . MET A 1 71 ? 6.520 -6.354 -5.536 1.00 92.31 71 MET A C 1
ATOM 541 O O . MET A 1 71 ? 7.160 -5.382 -5.135 1.00 92.31 71 MET A O 1
ATOM 545 N N . ILE A 1 72 ? 5.598 -6.974 -4.798 1.00 89.81 72 ILE A N 1
ATOM 546 C CA . ILE A 1 72 ? 5.365 -6.656 -3.386 1.00 89.81 72 ILE A CA 1
ATOM 547 C C . ILE A 1 72 ? 6.474 -7.303 -2.555 1.00 89.81 72 ILE A C 1
ATOM 549 O O . ILE A 1 72 ? 6.682 -8.513 -2.637 1.00 89.81 72 ILE A O 1
ATOM 553 N N . ASP A 1 73 ? 7.153 -6.486 -1.757 1.00 88.75 73 ASP A N 1
ATOM 554 C CA . ASP A 1 73 ? 8.213 -6.900 -0.835 1.00 88.75 73 ASP A CA 1
ATOM 555 C C . ASP A 1 73 ? 7.639 -7.217 0.552 1.00 88.75 73 ASP A C 1
ATOM 557 O O . ASP A 1 73 ? 7.824 -8.304 1.097 1.00 88.75 73 ASP A O 1
ATOM 561 N N . GLU A 1 74 ? 6.865 -6.275 1.099 1.00 83.25 74 GLU A N 1
ATOM 562 C CA . GLU A 1 74 ? 6.329 -6.345 2.457 1.00 83.25 74 GLU A CA 1
ATOM 563 C C . GLU A 1 74 ? 4.909 -5.775 2.525 1.00 83.25 74 GLU A C 1
ATOM 565 O O . GLU A 1 74 ? 4.608 -4.727 1.946 1.00 83.25 74 GLU A O 1
ATOM 570 N N . ILE A 1 75 ? 4.039 -6.440 3.291 1.00 78.12 75 ILE A N 1
ATOM 571 C CA . ILE A 1 75 ? 2.729 -5.903 3.664 1.00 78.12 75 ILE A CA 1
ATOM 572 C C . ILE A 1 75 ? 2.899 -5.076 4.941 1.00 78.12 75 ILE A C 1
ATOM 574 O O . ILE A 1 75 ? 3.098 -5.614 6.027 1.00 78.12 75 ILE A O 1
ATOM 578 N N . ILE A 1 76 ? 2.798 -3.755 4.804 1.00 70.81 76 ILE A N 1
ATOM 579 C CA . ILE A 1 76 ? 2.963 -2.790 5.900 1.00 70.81 76 ILE A CA 1
ATOM 580 C C . ILE A 1 76 ? 1.715 -2.773 6.791 1.00 70.81 76 ILE A C 1
ATOM 582 O O . ILE A 1 76 ? 1.803 -2.675 8.018 1.00 70.81 76 ILE A O 1
ATOM 586 N N . ALA A 1 77 ? 0.536 -2.866 6.175 1.00 68.69 77 ALA A N 1
ATOM 587 C CA . ALA A 1 77 ? -0.738 -2.931 6.875 1.00 68.69 77 ALA A CA 1
ATOM 588 C C . ALA A 1 77 ? -1.655 -3.953 6.200 1.00 68.69 77 ALA A C 1
ATOM 590 O O . ALA A 1 77 ? -2.068 -3.766 5.055 1.00 68.69 77 ALA A O 1
ATOM 591 N N . GLU A 1 78 ? -1.972 -5.027 6.926 1.00 61.28 78 GLU A N 1
ATOM 592 C CA . GLU A 1 78 ? -2.860 -6.079 6.442 1.00 61.28 78 GLU A CA 1
ATOM 593 C C . GLU A 1 78 ? -4.325 -5.630 6.406 1.00 61.28 78 GLU A C 1
ATOM 595 O O . GLU A 1 78 ? -4.812 -4.830 7.221 1.00 61.28 78 GLU A O 1
ATOM 600 N N . ILE A 1 79 ? -5.007 -6.206 5.424 1.00 59.09 79 ILE A N 1
ATOM 601 C CA . ILE A 1 79 ? -6.445 -6.213 5.238 1.00 59.09 79 ILE A CA 1
ATOM 602 C C . ILE A 1 79 ? -7.047 -7.321 6.121 1.00 59.09 79 ILE A C 1
ATOM 604 O O . ILE A 1 79 ? -6.647 -8.477 6.008 1.00 59.09 79 ILE A O 1
ATOM 608 N N . GLU A 1 80 ? -8.065 -7.002 6.926 1.00 50.06 80 GLU A N 1
ATOM 609 C CA . GLU A 1 80 ? -9.019 -8.011 7.403 1.00 50.06 80 GLU A CA 1
ATOM 610 C C . GLU A 1 80 ? -10.340 -7.853 6.637 1.00 50.06 80 GLU A C 1
ATOM 612 O O . GLU A 1 80 ? -10.934 -6.772 6.585 1.00 50.06 80 GLU A O 1
ATOM 617 N N . SER A 1 81 ? -10.803 -8.945 6.026 1.00 48.59 81 SER A N 1
ATOM 618 C CA . SER A 1 81 ? -12.139 -9.031 5.434 1.00 48.59 81 SER A CA 1
ATOM 619 C C . SER A 1 81 ? -13.147 -9.397 6.525 1.00 48.59 81 SER A C 1
ATOM 621 O O . SER A 1 81 ? -13.016 -10.439 7.171 1.00 48.59 81 SER A O 1
ATOM 623 N N . GLN A 1 82 ? -14.164 -8.560 6.738 1.00 42.97 82 GLN A N 1
ATOM 624 C CA . GLN A 1 82 ? -15.301 -8.869 7.603 1.00 42.97 82 GLN A CA 1
ATOM 625 C C . GLN A 1 82 ? -16.614 -8.595 6.863 1.00 42.97 82 GLN A C 1
ATOM 627 O O . GLN A 1 82 ? -16.923 -7.469 6.494 1.00 42.97 82 GLN A O 1
ATOM 632 N N . ASN A 1 83 ? -17.436 -9.637 6.693 1.00 42.62 83 ASN A N 1
ATOM 633 C CA . ASN A 1 83 ? -18.790 -9.548 6.122 1.00 42.62 83 ASN A CA 1
ATOM 634 C C . ASN A 1 83 ? -18.877 -8.941 4.707 1.00 42.62 83 ASN A C 1
ATOM 636 O O . ASN A 1 83 ? -19.872 -8.304 4.372 1.00 42.62 83 ASN A O 1
ATOM 640 N N . GLY A 1 84 ? -17.863 -9.157 3.865 1.00 39.56 84 GLY A N 1
ATOM 641 C CA . GLY A 1 84 ? -17.843 -8.636 2.492 1.00 39.56 84 GLY A CA 1
ATOM 642 C C . GLY A 1 84 ? -17.392 -7.178 2.378 1.00 39.56 84 GLY A C 1
ATOM 643 O O . GLY A 1 84 ? -17.215 -6.701 1.261 1.00 39.56 84 GLY A O 1
ATOM 644 N N . ASP A 1 85 ? -17.138 -6.514 3.508 1.00 40.47 85 ASP A N 1
ATOM 645 C CA . ASP A 1 85 ? -16.393 -5.265 3.581 1.00 40.47 85 ASP A CA 1
ATOM 646 C C . ASP A 1 85 ? -14.977 -5.566 4.086 1.00 40.47 85 ASP A C 1
ATOM 648 O O . ASP A 1 85 ? -14.734 -6.468 4.890 1.00 40.47 85 ASP A O 1
ATOM 652 N N . VAL A 1 86 ? -14.007 -4.835 3.565 1.00 45.59 86 VAL A N 1
ATOM 653 C CA . VAL A 1 86 ? -12.594 -5.126 3.765 1.00 45.59 86 VAL A CA 1
ATOM 654 C C . VAL A 1 86 ? -11.975 -3.860 4.338 1.00 45.59 86 VAL A C 1
ATOM 656 O O . VAL A 1 86 ? -11.986 -2.827 3.675 1.00 45.59 86 VAL A O 1
ATOM 659 N N . ILE A 1 87 ? -11.510 -3.893 5.590 1.00 51.22 87 ILE A N 1
ATOM 660 C CA . ILE A 1 87 ? -11.029 -2.692 6.286 1.00 51.22 87 ILE A CA 1
ATOM 661 C C . ILE A 1 87 ? -9.565 -2.903 6.675 1.00 51.22 87 ILE A C 1
ATOM 663 O O . ILE A 1 87 ? -9.198 -3.903 7.288 1.00 51.22 87 ILE A O 1
ATOM 667 N N . CYS A 1 88 ? -8.719 -1.934 6.320 1.00 56.53 88 CYS A N 1
ATOM 668 C CA . CYS A 1 88 ? -7.342 -1.844 6.802 1.00 56.53 88 CYS A CA 1
ATOM 669 C C . CYS A 1 88 ? -7.323 -1.911 8.335 1.00 56.53 88 CYS A C 1
ATOM 671 O O . CYS A 1 88 ? -8.053 -1.155 8.978 1.00 56.53 88 CYS A O 1
ATOM 673 N N . SER A 1 89 ? -6.466 -2.739 8.937 1.00 57.62 89 SER A N 1
ATOM 674 C CA . SER A 1 89 ? -6.365 -2.858 10.404 1.00 57.62 89 SER A CA 1
ATOM 675 C C . SER A 1 89 ? -6.194 -1.504 11.117 1.00 57.62 89 SER A C 1
ATOM 677 O O . SER A 1 89 ? -6.767 -1.286 12.185 1.00 57.62 89 SER A O 1
ATOM 679 N N . PHE A 1 90 ? -5.491 -0.550 10.496 1.00 59.53 90 PHE A N 1
ATOM 680 C CA . PHE A 1 90 ? -5.377 0.824 10.988 1.00 59.53 90 PHE A CA 1
ATOM 681 C C . PHE A 1 90 ? -6.708 1.590 10.947 1.00 59.53 90 PHE A C 1
ATOM 683 O O . PHE A 1 90 ? -7.096 2.200 11.941 1.00 59.53 90 PHE A O 1
ATOM 690 N N . ILE A 1 91 ? -7.430 1.539 9.824 1.00 59.09 91 ILE A N 1
ATOM 691 C CA . ILE A 1 91 ? -8.737 2.197 9.667 1.00 59.09 91 ILE A CA 1
ATOM 692 C C . ILE A 1 91 ? -9.773 1.554 10.597 1.00 59.09 91 ILE A C 1
ATOM 694 O O . ILE A 1 91 ? -10.544 2.268 11.233 1.00 59.09 91 ILE A O 1
ATOM 698 N N . ALA A 1 92 ? -9.761 0.226 10.735 1.00 61.69 92 ALA A N 1
ATOM 699 C CA . ALA A 1 92 ? -10.631 -0.513 11.645 1.00 61.69 92 ALA A CA 1
ATOM 700 C C . ALA A 1 92 ? -10.373 -0.107 13.099 1.00 61.69 92 ALA A C 1
ATOM 702 O O . ALA A 1 92 ? -11.311 0.216 13.833 1.00 61.69 92 ALA A O 1
ATOM 703 N N . ALA A 1 93 ? -9.098 -0.038 13.496 1.00 65.38 93 ALA A N 1
ATOM 704 C CA . ALA A 1 93 ? -8.713 0.463 14.803 1.00 65.38 93 ALA A CA 1
ATOM 705 C C . ALA A 1 93 ? -9.180 1.916 14.986 1.00 65.38 93 ALA A C 1
ATOM 707 O O . ALA A 1 93 ? -9.791 2.227 16.012 1.00 65.38 93 ALA A O 1
ATOM 708 N N . ALA A 1 94 ? -8.922 2.805 14.012 1.00 64.69 94 ALA A N 1
ATOM 709 C CA . ALA A 1 94 ? -9.296 4.229 14.051 1.00 64.69 94 ALA A CA 1
ATOM 710 C C . ALA A 1 94 ? -10.802 4.391 14.239 1.00 64.69 94 ALA A C 1
ATOM 712 O O . ALA A 1 94 ? -11.251 5.085 15.151 1.00 64.69 94 ALA A O 1
ATOM 713 N N . HIS A 1 95 ? -11.579 3.679 13.432 1.00 63.94 95 HIS A N 1
ATOM 714 C CA . HIS A 1 95 ? -13.027 3.678 13.499 1.00 63.94 95 HIS A CA 1
ATOM 715 C C . HIS A 1 95 ? -13.535 3.192 14.864 1.00 63.94 95 HIS A C 1
ATOM 717 O O . HIS A 1 95 ? -14.361 3.866 15.478 1.00 63.94 95 HIS A O 1
ATOM 723 N N . ALA A 1 96 ? -13.004 2.081 15.389 1.00 68.38 96 ALA A N 1
ATOM 724 C CA . ALA A 1 96 ? -13.374 1.568 16.709 1.00 68.38 96 ALA A CA 1
ATOM 725 C C . ALA A 1 96 ? -13.073 2.575 17.835 1.00 68.38 96 ALA A C 1
ATOM 727 O O . ALA A 1 96 ? -13.902 2.785 18.723 1.00 68.38 96 ALA A O 1
ATOM 728 N N . HIS A 1 97 ? -11.916 3.240 17.774 1.00 72.38 97 HIS A N 1
ATOM 729 C CA . HIS A 1 97 ? -11.514 4.263 18.741 1.00 72.38 97 HIS A CA 1
ATOM 730 C C . HIS A 1 97 ? -12.441 5.481 18.737 1.00 72.38 97 HIS A C 1
ATOM 732 O O . HIS A 1 97 ? -12.909 5.909 19.793 1.00 72.38 97 HIS A O 1
ATOM 738 N N . PHE A 1 98 ? -12.745 6.035 17.561 1.00 72.25 98 PHE A N 1
ATOM 739 C CA . PHE A 1 98 ? -13.618 7.207 17.458 1.00 72.25 98 PHE A CA 1
ATOM 740 C C . PHE A 1 98 ? -15.084 6.884 17.767 1.00 72.25 98 PHE A C 1
ATOM 742 O O . PHE A 1 98 ? -15.756 7.692 18.409 1.00 72.25 98 PHE A O 1
ATOM 749 N N . LEU A 1 99 ? -15.568 5.697 17.386 1.00 75.50 99 LEU A N 1
ATOM 750 C CA . LEU A 1 99 ? -16.914 5.240 17.730 1.00 75.50 99 LEU A CA 1
ATOM 751 C C . LEU A 1 99 ? -17.087 5.096 19.248 1.00 75.50 99 LEU A C 1
ATOM 753 O O . LEU A 1 99 ? -18.104 5.534 19.784 1.00 75.50 99 LEU A O 1
ATOM 757 N N . GLY A 1 100 ? -16.087 4.545 19.947 1.00 75.12 100 GLY A N 1
ATOM 758 C CA . GLY A 1 100 ? -16.089 4.448 21.409 1.00 75.12 100 GLY A CA 1
ATOM 759 C C . GLY A 1 100 ? -16.235 5.816 22.080 1.00 75.12 100 GLY A C 1
ATOM 760 O O . GLY A 1 100 ? -17.156 6.015 22.870 1.00 75.12 100 GLY A O 1
ATOM 761 N N . LYS A 1 101 ? -15.411 6.793 21.677 1.00 75.44 101 LYS A N 1
ATOM 762 C CA . LYS A 1 101 ? -15.492 8.174 22.191 1.00 75.44 101 LYS A CA 1
ATOM 763 C C . LYS A 1 101 ? -16.845 8.834 21.926 1.00 75.44 101 LYS A C 1
ATOM 765 O O . LYS A 1 101 ? -17.360 9.550 22.780 1.00 75.44 101 LYS A O 1
ATOM 770 N N . TYR A 1 102 ? -17.423 8.610 20.748 1.00 74.62 102 TYR A N 1
ATOM 771 C CA . TYR A 1 102 ? -18.737 9.149 20.400 1.00 74.62 102 TYR A CA 1
ATOM 772 C C . TYR A 1 102 ? -19.854 8.566 21.280 1.00 74.62 102 TYR A C 1
ATOM 774 O O . TYR A 1 102 ? -20.731 9.298 21.741 1.00 74.62 102 TYR A O 1
ATOM 782 N N . ILE A 1 103 ? -19.810 7.259 21.553 1.00 75.31 103 ILE A N 1
ATOM 783 C CA . ILE A 1 103 ? -20.768 6.595 22.446 1.00 75.31 103 ILE A CA 1
ATOM 784 C C . ILE A 1 103 ? -20.632 7.129 23.875 1.00 75.31 103 ILE A C 1
ATOM 786 O O . ILE A 1 103 ? -21.650 7.471 24.472 1.00 75.31 103 ILE A O 1
ATOM 790 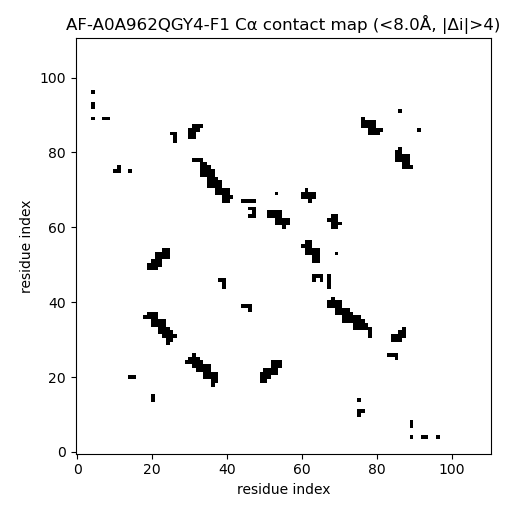N N . GLU A 1 104 ? -19.406 7.263 24.391 1.00 76.94 104 GLU A N 1
ATOM 791 C CA . GLU A 1 104 ? -19.136 7.828 25.722 1.00 76.94 104 GLU A CA 1
ATOM 792 C C . GLU A 1 104 ? -19.748 9.231 25.867 1.00 76.94 104 GLU A C 1
ATOM 794 O O . GLU A 1 104 ? -20.534 9.471 26.787 1.00 76.94 104 GLU A O 1
ATOM 799 N N . GLN A 1 105 ? -19.515 10.112 24.887 1.00 76.69 105 GLN A N 1
ATOM 800 C CA . GLN A 1 105 ? -20.106 11.456 24.835 1.00 76.69 105 GLN A CA 1
ATOM 801 C C . GLN A 1 105 ? -21.643 11.438 24.817 1.00 76.69 105 GLN A C 1
ATOM 803 O O . GLN A 1 105 ? -22.290 12.272 25.457 1.00 76.69 105 GLN A O 1
ATOM 808 N N . LEU A 1 106 ? -22.263 10.492 24.104 1.00 74.50 106 LEU A N 1
ATOM 809 C CA . LEU A 1 106 ? -23.721 10.335 24.075 1.00 74.50 106 LEU A CA 1
ATOM 810 C C . LEU A 1 106 ? -24.302 9.841 25.407 1.00 74.50 106 LEU A C 1
ATOM 812 O O . LEU A 1 106 ? -25.442 10.172 25.731 1.00 74.50 106 LEU A O 1
ATOM 816 N N . THR A 1 107 ? -23.561 9.033 26.163 1.00 73.19 107 THR A N 1
ATOM 817 C CA . THR A 1 107 ? -23.976 8.579 27.500 1.00 73.19 107 THR A CA 1
ATOM 818 C C . THR A 1 107 ? -23.777 9.645 28.575 1.00 73.19 107 THR A C 1
ATOM 820 O O . THR A 1 107 ? -24.645 9.804 29.433 1.00 73.19 107 THR A O 1
ATOM 823 N N . GLU A 1 108 ? -22.696 10.421 28.505 1.00 72.38 108 GLU A N 1
ATOM 824 C CA . GLU A 1 108 ? -22.435 11.532 29.430 1.00 72.38 108 GLU A CA 1
ATOM 825 C C . GLU A 1 108 ? -23.407 12.697 29.219 1.00 72.38 108 GLU A C 1
ATOM 827 O O . GLU A 1 108 ? -23.882 13.280 30.182 1.00 72.38 108 GLU A O 1
ATOM 832 N N . SER A 1 109 ? -23.784 12.993 27.972 1.00 63.66 109 SER A N 1
ATOM 833 C CA . SER A 1 109 ? -24.770 14.041 27.652 1.00 63.66 109 SER A CA 1
ATOM 834 C C . SER A 1 109 ? -26.220 13.697 28.022 1.00 63.66 109 SER A C 1
ATOM 836 O O . SER A 1 109 ? -27.096 14.559 27.934 1.00 63.66 109 SER A O 1
ATOM 838 N N . LYS A 1 110 ? -26.491 12.446 28.415 1.00 59.00 110 LYS A N 1
ATOM 839 C CA . LYS A 1 110 ? -27.809 11.968 28.871 1.00 59.00 110 LYS A CA 1
ATOM 840 C C . LYS A 1 110 ? -27.900 11.767 30.389 1.00 59.00 110 LYS A C 1
ATOM 842 O O . LYS A 1 110 ? -28.980 11.405 30.858 1.00 59.00 110 LYS A O 1
ATOM 847 N N . SER A 1 111 ? -26.798 11.962 31.114 1.00 53.94 111 SER A N 1
ATOM 848 C CA . SER A 1 111 ? -26.709 11.879 32.581 1.00 53.94 111 SER A CA 1
ATOM 849 C C . SER A 1 111 ? -26.765 13.270 33.207 1.00 53.94 111 SER A C 1
ATOM 851 O O . SER A 1 111 ? -27.299 13.373 34.332 1.00 53.94 111 SER A O 1
#

Foldseek 3Di:
DVVVLVVLVVLCCVDLVPAQWEWEADAPVRQGTFIFGKDFPDPPDDDAHRHFYWDQDPVRFTATPVRGTIDTDDGSWDWDDDPRHIHTPNRVVVVVVVVVVVVVVVVVVVD

Sequence (111 aa):
SDTSMQSHINKMVNHTDLNPWYWLADGEKGYSFATVSAFPLKEGDPAPEPGSQLIYGDDGDWAGENGTAMMIDEIIAEIESQNGDVICSFIAAAHAHFLGKYIEQLTESKS

Nearest PDB structures (foldseek):
  4z32-assembly2_B  TM=2.709E-01  e=6.400E-01  Homo sapiens
  3f9x-assembly4_D  TM=1.852E-01  e=9.894E-01  Homo sapiens
  4z32-assembly6_F  TM=3.203E-01  e=4.407E+00  Homo sapiens
  4z32-assembly5_E  TM=3.160E-01  e=9.300E+00  Homo sapiens

Solvent-accessible surface area (backbone atoms only — not comparable to full-atom values): 6323 Å² total; per-residue (Å²): 120,74,69,58,57,56,52,48,51,53,53,49,51,62,49,56,78,76,38,62,28,30,31,38,68,50,68,100,80,55,62,18,49,26,36,25,33,58,45,49,66,49,91,90,54,72,68,54,66,68,70,39,52,42,44,81,42,96,89,76,46,36,21,28,87,77,67,38,48,39,39,80,76,43,78,75,36,56,65,46,78,56,95,91,44,36,37,16,53,59,56,48,48,50,51,53,55,54,50,50,55,52,51,50,53,58,53,61,77,73,107

Mean predicted aligned error: 10.81 Å